Protein AF-A0A7X8VYB2-F1 (afdb_monomer_lite)

Structure (mmCIF, N/CA/C/O backbone):
data_AF-A0A7X8VYB2-F1
#
_entry.id   AF-A0A7X8VYB2-F1
#
loop_
_atom_site.group_PDB
_atom_site.id
_atom_site.type_symbol
_atom_site.label_atom_id
_atom_site.label_alt_id
_atom_site.label_comp_id
_atom_site.label_asym_id
_atom_site.label_entity_id
_atom_site.label_seq_id
_atom_site.pdbx_PDB_ins_code
_atom_site.Cartn_x
_atom_site.Cartn_y
_atom_site.Cartn_z
_atom_site.occupancy
_atom_site.B_iso_or_equiv
_atom_site.auth_seq_id
_atom_site.auth_comp_id
_atom_site.auth_asym_id
_atom_site.auth_atom_id
_atom_site.pdbx_PDB_model_num
ATOM 1 N N . MET A 1 1 ? -26.622 16.844 23.075 1.00 59.41 1 MET A N 1
ATOM 2 C CA . MET A 1 1 ? -26.307 16.110 21.830 1.00 59.41 1 MET A CA 1
ATOM 3 C C . MET A 1 1 ? -26.236 14.633 22.175 1.00 59.41 1 MET A 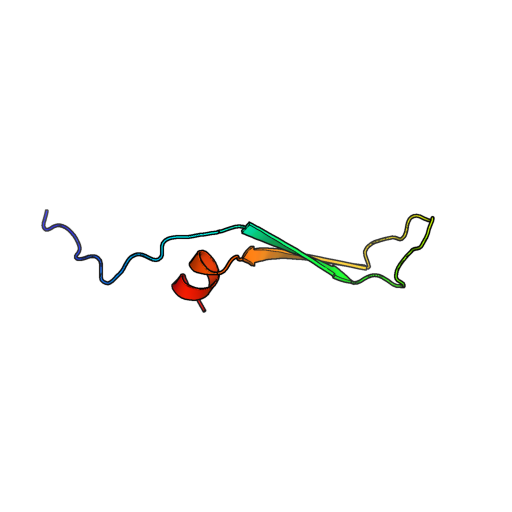C 1
ATOM 5 O O . MET A 1 1 ? -25.485 14.293 23.076 1.00 59.41 1 MET A O 1
ATOM 9 N N . SER A 1 2 ? -27.056 13.784 21.551 1.00 71.06 2 SER A N 1
ATOM 10 C CA . SER A 1 2 ? -26.956 12.330 21.744 1.00 71.06 2 SER A CA 1
ATOM 11 C C . SER A 1 2 ? -25.705 11.828 21.019 1.00 71.06 2 SER A C 1
ATOM 13 O O . SER A 1 2 ? -25.500 12.188 19.858 1.00 71.06 2 SER A O 1
ATOM 15 N N . ALA A 1 3 ? -24.841 11.074 21.700 1.00 78.44 3 ALA A N 1
ATOM 16 C CA . ALA A 1 3 ? -23.644 10.512 21.084 1.00 78.44 3 ALA A CA 1
ATOM 17 C C . ALA A 1 3 ? -24.053 9.481 20.021 1.00 78.44 3 ALA A C 1
ATOM 19 O O . ALA A 1 3 ? -24.902 8.625 20.277 1.00 78.44 3 ALA A O 1
ATOM 20 N N . LYS A 1 4 ? -23.469 9.565 18.819 1.00 83.19 4 LYS A N 1
ATOM 21 C CA . LYS A 1 4 ? -23.689 8.545 17.787 1.00 83.19 4 LYS A CA 1
ATOM 22 C C . LYS A 1 4 ? -23.170 7.201 18.296 1.00 83.19 4 LYS A C 1
ATOM 24 O O . LYS A 1 4 ? -22.070 7.126 18.840 1.00 83.19 4 LYS A O 1
ATOM 29 N N . LYS A 1 5 ? -23.971 6.152 18.115 1.00 92.38 5 LYS A N 1
ATOM 30 C CA . LYS A 1 5 ? -23.580 4.780 18.438 1.00 92.38 5 LYS A CA 1
ATOM 31 C C . LYS A 1 5 ? -22.537 4.322 17.413 1.00 92.38 5 LYS A C 1
ATOM 33 O O . LYS A 1 5 ? -22.734 4.534 16.222 1.00 92.38 5 LYS A O 1
ATOM 38 N N . ILE A 1 6 ? -21.429 3.759 17.884 1.00 92.50 6 ILE A N 1
ATOM 39 C CA . ILE A 1 6 ? -20.418 3.127 17.030 1.00 92.50 6 ILE A CA 1
ATOM 40 C C . ILE A 1 6 ? -20.831 1.665 16.850 1.00 92.50 6 ILE A C 1
ATOM 42 O O . ILE A 1 6 ? -21.036 0.976 17.850 1.00 92.50 6 ILE A O 1
ATOM 46 N N . ASP A 1 7 ? -20.967 1.208 15.603 1.00 93.12 7 ASP A N 1
ATOM 47 C CA . ASP A 1 7 ? -21.373 -0.172 15.300 1.00 93.12 7 ASP A CA 1
ATOM 48 C C . ASP A 1 7 ? -20.228 -1.165 15.528 1.00 93.12 7 ASP A C 1
ATOM 50 O O . ASP A 1 7 ? -20.424 -2.206 16.153 1.00 93.12 7 ASP A O 1
ATOM 54 N N . PHE A 1 8 ? -19.016 -0.823 15.084 1.00 93.88 8 PHE A N 1
ATOM 55 C CA . PHE A 1 8 ? -17.798 -1.577 15.373 1.00 93.88 8 PHE A CA 1
ATOM 56 C C . PHE A 1 8 ? -16.545 -0.709 15.205 1.00 93.88 8 PHE A C 1
ATOM 58 O O . PHE A 1 8 ? -16.587 0.387 14.644 1.00 93.88 8 PHE A O 1
ATOM 65 N N . VAL A 1 9 ? -15.419 -1.225 15.697 1.00 94.38 9 VAL A N 1
ATOM 66 C CA . VAL A 1 9 ? -14.081 -0.668 15.487 1.00 94.38 9 VAL A CA 1
ATOM 67 C C . VAL A 1 9 ? -13.188 -1.798 14.993 1.00 94.38 9 VAL A C 1
ATOM 69 O O . VAL A 1 9 ? -13.077 -2.826 15.657 1.00 94.38 9 VAL A O 1
ATOM 72 N N . SER A 1 10 ? -12.550 -1.604 13.840 1.00 96.31 10 SER A N 1
ATOM 73 C CA . SER A 1 10 ? -11.473 -2.483 13.380 1.00 96.31 10 SER A CA 1
ATOM 74 C C . SER A 1 10 ? -10.144 -2.014 13.969 1.00 96.31 10 SER A C 1
ATOM 76 O O . SER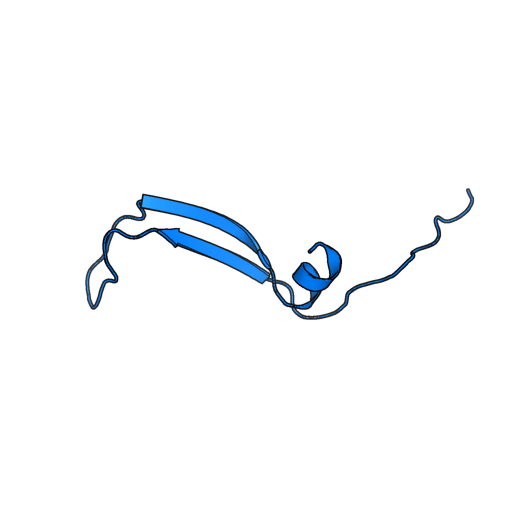 A 1 10 ? -9.825 -0.826 13.905 1.00 96.31 10 SER A O 1
ATOM 78 N N . LEU A 1 11 ? -9.375 -2.933 14.554 1.00 96.12 11 LEU A N 1
ATOM 79 C CA . LEU A 1 11 ? -8.089 -2.639 15.184 1.00 96.12 11 LEU A CA 1
ATOM 80 C C . LEU A 1 11 ? -7.027 -3.623 14.700 1.00 96.12 11 LEU A C 1
ATOM 82 O O . LEU A 1 11 ? -7.222 -4.835 14.748 1.00 96.12 11 LEU A O 1
ATOM 86 N N . GLY A 1 12 ? -5.879 -3.099 14.284 1.00 96.12 12 GLY A N 1
ATOM 87 C CA . GLY A 1 12 ? -4.739 -3.903 13.867 1.00 96.12 12 GLY A CA 1
ATOM 88 C C . GLY A 1 12 ? -3.865 -3.159 12.869 1.00 96.12 12 GLY A C 1
ATOM 89 O O . GLY A 1 12 ? -3.857 -1.931 12.831 1.00 96.12 12 GLY A O 1
ATOM 90 N N . PHE A 1 13 ? -3.104 -3.915 12.082 1.00 97.19 13 PHE A N 1
ATOM 91 C CA . PHE A 1 13 ? -2.149 -3.344 11.142 1.00 97.19 13 PHE A CA 1
ATOM 92 C C . PHE A 1 13 ? -2.853 -2.630 9.983 1.00 97.19 13 PHE A C 1
ATOM 94 O O . PHE A 1 13 ? -3.706 -3.214 9.306 1.00 97.19 13 PHE A O 1
ATOM 101 N N . CYS A 1 14 ? -2.431 -1.390 9.753 1.00 96.75 14 CYS A N 1
ATOM 102 C CA . CYS A 1 14 ? -2.823 -0.552 8.629 1.00 96.75 14 CYS A CA 1
ATOM 103 C C . CYS A 1 14 ? -1.561 -0.125 7.881 1.00 96.75 14 CYS A C 1
ATOM 105 O O . CYS A 1 14 ? -0.542 0.196 8.501 1.00 96.75 14 CYS A O 1
ATOM 107 N N . CYS A 1 15 ? -1.638 -0.083 6.561 1.00 96.25 15 CYS A N 1
ATOM 108 C CA . CYS A 1 15 ? -0.562 0.382 5.701 1.00 96.25 15 CYS A CA 1
ATOM 109 C C . CYS A 1 15 ? -1.110 1.145 4.498 1.00 96.25 15 CYS A C 1
ATOM 111 O O . CYS A 1 15 ? -2.317 1.212 4.273 1.00 96.25 15 CYS A O 1
ATOM 113 N N . ASN A 1 16 ? -0.190 1.726 3.737 1.00 97.00 16 ASN A N 1
ATOM 114 C CA . ASN A 1 16 ? -0.459 2.156 2.378 1.00 97.00 16 ASN A CA 1
ATOM 115 C C . ASN A 1 16 ? 0.093 1.082 1.447 1.00 97.00 16 ASN A C 1
ATOM 117 O O . ASN A 1 16 ? 1.282 0.758 1.518 1.00 97.00 16 ASN A O 1
ATOM 121 N N . ASP A 1 17 ? -0.756 0.565 0.577 1.00 95.06 17 ASP A N 1
ATOM 122 C CA . ASP A 1 17 ? -0.355 -0.368 -0.459 1.00 95.06 17 ASP A CA 1
ATOM 123 C C . ASP A 1 17 ? 0.076 0.438 -1.684 1.00 95.06 17 ASP A C 1
ATOM 125 O O . ASP A 1 17 ? -0.685 1.247 -2.222 1.00 95.06 17 ASP A O 1
ATOM 129 N N . TYR A 1 18 ? 1.319 0.220 -2.109 1.00 96.88 18 TYR A N 1
ATOM 130 C CA . TYR A 1 18 ? 1.903 0.830 -3.300 1.00 96.88 18 TYR A CA 1
ATOM 131 C C . TYR A 1 18 ? 1.907 -0.210 -4.414 1.00 96.88 18 TYR A C 1
ATOM 133 O O . TYR A 1 18 ? 2.687 -1.163 -4.378 1.00 96.88 18 TYR A O 1
ATOM 141 N N . LEU A 1 19 ? 1.041 -0.023 -5.405 1.00 96.75 19 LEU A N 1
ATOM 142 C CA . LEU A 1 19 ? 0.966 -0.887 -6.574 1.00 96.75 19 LEU A CA 1
ATOM 143 C C . LEU A 1 19 ? 1.549 -0.154 -7.782 1.00 96.75 19 LEU A C 1
ATOM 145 O O . LEU A 1 19 ? 1.134 0.961 -8.097 1.00 96.75 19 LEU A O 1
ATOM 149 N N . SER A 1 20 ? 2.503 -0.785 -8.464 1.00 97.06 20 SER A N 1
ATOM 150 C CA . SER A 1 20 ? 3.137 -0.222 -9.656 1.00 97.06 20 SER A CA 1
ATOM 151 C C . SER A 1 20 ? 3.142 -1.227 -10.795 1.00 97.06 20 SER A C 1
ATOM 153 O O . SER A 1 20 ? 3.553 -2.374 -10.612 1.00 97.06 20 SER A O 1
ATOM 155 N N . VAL A 1 21 ? 2.746 -0.776 -11.985 1.00 97.88 21 VAL A N 1
ATOM 156 C CA . VAL A 1 21 ? 2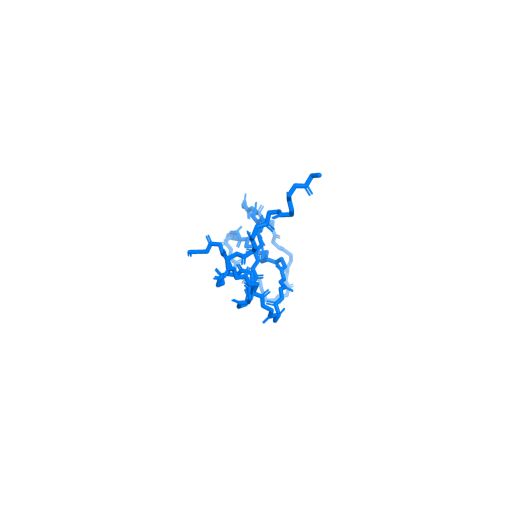.912 -1.543 -13.224 1.00 97.88 21 VAL A CA 1
ATOM 157 C C . VAL A 1 21 ? 4.251 -1.161 -13.841 1.00 97.88 21 VAL A C 1
ATOM 159 O O . VAL A 1 21 ? 4.533 0.018 -14.070 1.00 97.88 21 VAL A O 1
ATOM 162 N N . LEU A 1 22 ? 5.089 -2.164 -14.097 1.00 98.00 22 LEU A N 1
ATOM 163 C CA . LEU A 1 22 ? 6.421 -2.008 -14.677 1.00 98.00 22 LEU A CA 1
ATOM 164 C C . LEU A 1 22 ? 6.478 -2.706 -16.042 1.00 98.00 22 LEU A C 1
ATOM 166 O O . LEU A 1 22 ? 5.799 -3.717 -16.226 1.00 98.00 22 LEU A O 1
ATOM 170 N N . PRO A 1 23 ? 7.313 -2.233 -16.985 1.00 97.38 23 PRO A N 1
ATOM 171 C CA . PRO A 1 23 ? 7.505 -2.929 -18.258 1.00 97.38 23 PRO A CA 1
ATOM 172 C C . PRO A 1 23 ? 8.195 -4.294 -18.074 1.00 97.38 23 PRO A C 1
ATOM 174 O O . PRO A 1 23 ? 8.001 -5.203 -18.875 1.00 97.38 23 PRO A O 1
ATOM 177 N N . SER A 1 24 ? 9.007 -4.437 -17.024 1.00 96.75 24 SER A N 1
ATOM 178 C CA . SER A 1 24 ? 9.666 -5.673 -16.597 1.00 96.75 24 SER A CA 1
ATOM 179 C C . SER A 1 24 ? 10.116 -5.548 -15.136 1.00 96.75 24 SER A C 1
ATOM 181 O O . SER A 1 24 ? 10.203 -4.440 -14.601 1.00 96.75 24 SER A O 1
ATOM 183 N N . ILE A 1 25 ? 10.409 -6.676 -14.479 1.00 95.88 25 ILE A N 1
ATOM 184 C CA . ILE A 1 25 ? 11.002 -6.683 -13.134 1.00 95.88 25 ILE A CA 1
ATOM 185 C C . ILE A 1 25 ? 12.523 -6.500 -13.263 1.00 95.88 25 ILE A C 1
ATOM 187 O O . ILE A 1 25 ? 13.176 -7.352 -13.873 1.00 95.88 25 ILE A O 1
ATOM 191 N N . PRO A 1 26 ? 13.108 -5.411 -12.732 1.00 95.12 26 PRO A N 1
ATOM 192 C CA . PRO A 1 26 ? 14.545 -5.188 -12.826 1.00 95.12 26 PRO A CA 1
ATOM 193 C C . PRO A 1 26 ? 15.332 -6.094 -11.873 1.00 95.12 26 PRO A C 1
ATOM 195 O O . PRO A 1 26 ? 14.902 -6.338 -10.749 1.00 95.12 26 PRO A O 1
ATOM 198 N N . TYR A 1 27 ? 16.527 -6.519 -12.297 1.00 94.50 27 TYR A N 1
ATOM 199 C CA . TYR A 1 27 ? 17.518 -7.150 -11.415 1.00 94.50 27 TYR A CA 1
ATOM 200 C C . TYR A 1 27 ? 18.496 -6.119 -10.836 1.00 94.50 27 TYR A C 1
ATOM 202 O O . TYR A 1 27 ? 18.510 -5.902 -9.632 1.00 94.50 27 TYR A O 1
ATOM 210 N N . ASP A 1 28 ? 19.279 -5.456 -11.694 1.00 95.88 28 ASP A N 1
ATOM 211 C CA . ASP A 1 28 ? 20.276 -4.443 -11.295 1.00 95.88 28 ASP A CA 1
ATOM 212 C C 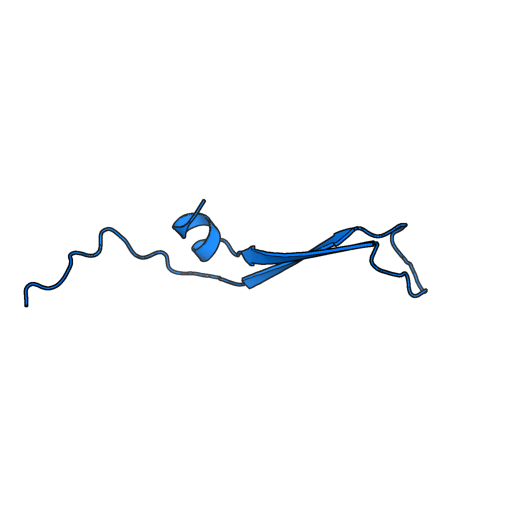. ASP A 1 28 ? 20.229 -3.216 -12.223 1.00 95.88 28 ASP A C 1
ATOM 214 O O . ASP A 1 28 ? 21.224 -2.708 -12.731 1.00 95.88 28 ASP A O 1
ATOM 218 N N . SER A 1 29 ? 19.014 -2.780 -12.551 1.00 96.38 29 SER A N 1
ATOM 219 C CA . SER A 1 29 ? 18.792 -1.579 -13.356 1.00 96.38 29 SER A CA 1
ATOM 220 C C . SER A 1 29 ? 17.561 -0.831 -12.868 1.00 96.38 29 SER A C 1
ATOM 222 O O . SER A 1 29 ? 16.717 -1.372 -12.157 1.00 96.38 29 SER A O 1
ATOM 224 N N . LYS A 1 30 ? 17.459 0.4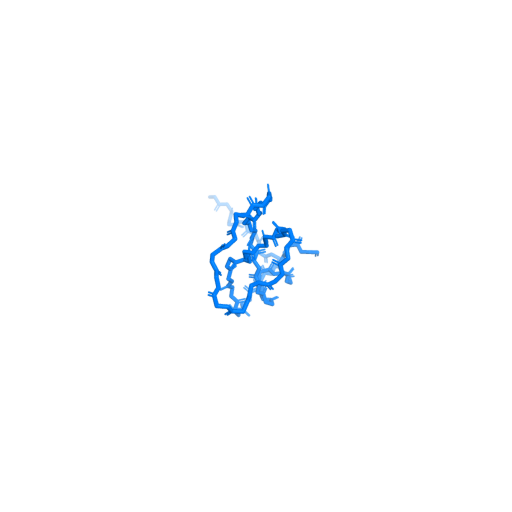45 -13.230 1.00 96.88 30 LYS A N 1
ATOM 225 C CA . LYS A 1 30 ? 16.255 1.231 -12.962 1.00 96.88 30 LYS A CA 1
ATOM 226 C C . LYS A 1 30 ? 15.289 1.057 -14.128 1.00 96.88 30 LYS A C 1
ATOM 228 O O . LYS A 1 30 ? 15.707 1.105 -15.281 1.00 96.88 30 LYS A O 1
ATOM 233 N N . VAL A 1 31 ? 14.004 0.920 -13.820 1.00 97.31 31 VAL A N 1
ATOM 234 C CA . VAL A 1 31 ? 12.918 0.954 -14.808 1.00 97.31 31 VAL A CA 1
ATOM 235 C C . VAL A 1 31 ? 11.952 2.080 -14.473 1.00 97.31 31 VAL A C 1
ATOM 237 O O . VAL A 1 31 ? 11.804 2.466 -13.313 1.00 97.31 31 VAL A O 1
ATOM 240 N N . GLN A 1 32 ? 11.302 2.618 -15.499 1.00 97.25 32 GLN A N 1
ATOM 241 C CA . GLN A 1 32 ? 10.249 3.609 -15.329 1.00 97.25 32 GLN A CA 1
ATOM 242 C C . GLN A 1 32 ? 8.936 2.911 -14.952 1.00 97.25 32 GLN A C 1
ATOM 244 O O . GLN A 1 32 ? 8.555 1.922 -15.577 1.00 97.25 32 GLN A O 1
ATOM 249 N N . MET A 1 33 ? 8.239 3.440 -13.943 1.00 97.50 33 MET A N 1
ATOM 250 C CA . MET A 1 33 ? 6.867 3.030 -13.635 1.00 97.50 33 MET A CA 1
ATOM 251 C C . MET A 1 33 ? 5.934 3.478 -14.763 1.00 97.50 33 MET A C 1
ATOM 253 O O . MET A 1 33 ? 5.977 4.642 -15.164 1.00 97.50 33 MET A O 1
ATOM 257 N N . LEU A 1 34 ? 5.112 2.559 -15.271 1.00 98.19 34 LEU A N 1
ATOM 258 C CA . LEU A 1 3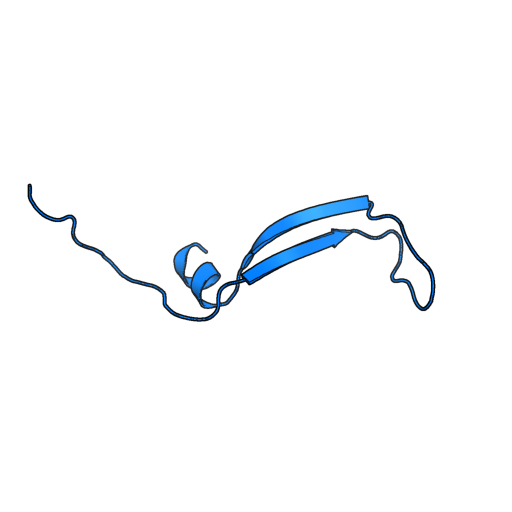4 ? 4.094 2.860 -16.283 1.00 98.19 34 LEU A CA 1
ATOM 259 C C . LEU A 1 34 ? 2.843 3.429 -15.620 1.00 98.19 34 LEU A C 1
ATOM 261 O O . LEU A 1 34 ? 2.308 4.444 -16.054 1.00 98.19 34 LEU A O 1
ATOM 265 N N . GLU A 1 35 ? 2.427 2.791 -14.529 1.00 98.19 35 GLU A N 1
ATOM 266 C CA . GLU A 1 35 ? 1.278 3.187 -13.725 1.00 98.19 35 GLU A CA 1
ATOM 267 C C . GLU A 1 35 ? 1.615 3.031 -12.246 1.00 98.19 35 GLU A C 1
ATOM 269 O O . GLU A 1 35 ? 2.424 2.178 -11.863 1.00 98.19 35 GLU A O 1
ATOM 274 N N . HIS A 1 36 ? 0.987 3.862 -11.418 1.00 97.50 36 HIS A N 1
ATOM 275 C CA . HIS A 1 36 ? 1.173 3.845 -9.978 1.00 97.50 36 HIS A CA 1
ATOM 276 C C . HIS A 1 36 ? -0.142 4.147 -9.259 1.00 97.50 36 HIS A C 1
ATOM 278 O O . HIS A 1 36 ? -0.811 5.133 -9.572 1.00 97.50 36 HIS A O 1
ATOM 284 N N . LEU A 1 37 ? -0.485 3.315 -8.280 1.00 97.81 37 LEU A N 1
ATOM 285 C CA . LEU A 1 37 ? -1.663 3.460 -7.437 1.00 97.81 37 LEU A CA 1
ATOM 286 C C . LEU A 1 37 ? -1.257 3.336 -5.967 1.00 97.81 37 LEU A C 1
ATOM 288 O O . LEU A 1 37 ? -0.584 2.382 -5.578 1.00 97.81 37 LEU A O 1
ATOM 292 N N . ILE A 1 38 ? -1.717 4.289 -5.158 1.00 97.19 38 ILE A N 1
ATOM 293 C CA . ILE A 1 38 ? -1.592 4.262 -3.700 1.00 97.19 38 ILE A CA 1
ATOM 294 C C . ILE A 1 38 ? -2.989 4.057 -3.127 1.00 97.19 38 ILE A C 1
ATOM 296 O O . ILE A 1 38 ? -3.904 4.818 -3.452 1.00 97.19 38 ILE A O 1
ATOM 300 N N . GLN A 1 39 ? -3.153 3.055 -2.271 1.00 95.69 39 GLN A N 1
ATOM 301 C CA . GLN A 1 39 ? -4.422 2.774 -1.601 1.00 95.69 39 GLN A CA 1
ATOM 302 C C . GLN A 1 39 ? -4.210 2.421 -0.128 1.00 95.69 39 GLN A C 1
ATOM 304 O O . GLN A 1 39 ? -3.114 2.039 0.277 1.00 95.69 39 GLN A O 1
ATOM 309 N N . GLY A 1 40 ? -5.257 2.575 0.680 1.00 94.69 40 GLY A N 1
ATOM 310 C CA . GLY A 1 40 ? -5.241 2.110 2.065 1.00 94.69 40 GLY A CA 1
ATOM 311 C C . GLY A 1 40 ? -5.310 0.587 2.111 1.00 94.69 40 GLY A C 1
ATOM 312 O O . GLY A 1 40 ? -6.136 -0.010 1.424 1.00 94.69 40 GLY A O 1
ATOM 313 N N . GLY A 1 41 ? -4.462 -0.022 2.930 1.00 95.62 41 GLY A N 1
ATOM 314 C CA . GLY A 1 41 ? -4.343 -1.467 3.057 1.00 95.62 41 GLY A CA 1
ATOM 315 C C . GLY A 1 41 ? -4.018 -1.914 4.477 1.00 95.62 41 GLY A C 1
ATOM 316 O O . GLY A 1 41 ? -4.065 -1.147 5.444 1.00 95.62 41 GLY A O 1
ATOM 317 N N . GLY A 1 42 ? -3.668 -3.188 4.594 1.00 96.06 42 GLY A N 1
ATOM 318 C CA . GLY A 1 42 ? -3.408 -3.855 5.864 1.00 96.06 42 GLY A CA 1
ATOM 319 C C . GLY A 1 42 ? -4.669 -4.517 6.432 1.00 96.06 42 GLY A C 1
ATOM 320 O O . GLY A 1 42 ? -5.770 -3.996 6.246 1.00 96.06 42 GLY A O 1
ATOM 321 N N . PRO A 1 43 ? -4.545 -5.657 7.142 1.00 96.62 43 PRO A N 1
ATOM 322 C CA . PRO A 1 43 ? -5.691 -6.485 7.518 1.00 96.62 43 PRO A CA 1
ATOM 323 C C . PRO A 1 43 ? -6.808 -5.739 8.248 1.00 96.62 43 PRO A C 1
ATOM 325 O O . PRO A 1 43 ? -7.980 -6.004 7.995 1.00 96.62 43 PRO A O 1
ATOM 328 N N . ALA A 1 44 ? -6.466 -4.795 9.130 1.00 97.19 44 ALA A N 1
ATOM 329 C CA . ALA A 1 44 ? -7.469 -4.045 9.876 1.00 97.19 44 ALA A CA 1
ATOM 330 C C . ALA A 1 44 ? -8.174 -3.001 9.006 1.00 97.19 44 ALA A C 1
ATOM 332 O O . ALA A 1 44 ? -9.397 -2.884 9.083 1.00 97.19 44 ALA A O 1
ATOM 333 N N . ALA A 1 45 ? -7.436 -2.270 8.164 1.00 95.75 45 ALA A N 1
ATOM 334 C CA . ALA A 1 45 ? -8.045 -1.314 7.245 1.00 95.75 45 ALA A CA 1
ATOM 335 C C . ALA A 1 45 ? -8.925 -2.039 6.223 1.00 95.75 45 ALA A C 1
ATOM 337 O O . ALA A 1 45 ? -10.078 -1.658 6.050 1.00 95.75 45 ALA A O 1
ATOM 338 N N . THR A 1 46 ? -8.430 -3.131 5.631 1.00 95.50 46 THR A N 1
ATOM 339 C CA . THR A 1 46 ? -9.199 -3.970 4.705 1.00 95.50 46 THR A CA 1
ATOM 340 C C . THR A 1 46 ? -10.465 -4.503 5.373 1.00 95.50 46 THR A C 1
ATOM 342 O O . THR A 1 46 ? -11.545 -4.313 4.832 1.00 95.50 46 THR A O 1
ATOM 345 N N . ALA A 1 47 ? -10.381 -5.071 6.581 1.00 95.12 47 ALA A N 1
ATOM 346 C CA . ALA A 1 47 ? -11.560 -5.561 7.303 1.00 95.12 47 ALA A CA 1
ATOM 347 C C . ALA A 1 47 ? -12.576 -4.461 7.672 1.00 95.12 47 ALA A C 1
ATOM 349 O O . ALA A 1 47 ? -13.726 -4.770 7.967 1.00 95.12 47 ALA A O 1
ATOM 350 N N . ALA A 1 48 ? -12.163 -3.190 7.694 1.00 95.06 48 ALA A N 1
ATOM 351 C CA . ALA A 1 48 ? -13.044 -2.071 8.010 1.00 95.06 48 ALA A CA 1
ATOM 352 C C . ALA A 1 48 ? -13.836 -1.544 6.804 1.00 95.06 48 ALA A C 1
ATOM 354 O O . ALA A 1 48 ? -14.875 -0.919 7.016 1.00 95.06 48 ALA A O 1
ATOM 355 N N . VAL A 1 49 ? -13.332 -1.725 5.576 1.00 92.06 49 VAL A N 1
ATOM 356 C CA . VAL A 1 49 ? -13.859 -1.033 4.380 1.00 92.06 49 VAL A CA 1
ATOM 357 C C . VAL A 1 49 ? -14.164 -1.936 3.182 1.00 92.06 49 VAL A C 1
ATOM 359 O O . VAL A 1 49 ? -14.812 -1.451 2.255 1.00 92.06 49 VAL A O 1
ATOM 362 N N . ALA A 1 50 ? -13.673 -3.181 3.163 1.00 80.75 50 ALA A N 1
ATOM 363 C CA . ALA A 1 50 ? -13.840 -4.122 2.050 1.00 80.75 50 ALA A CA 1
ATOM 364 C C . ALA A 1 50 ? -15.171 -4.886 2.088 1.00 80.75 50 ALA A C 1
ATOM 366 O O . ALA A 1 50 ? -15.704 -5.114 3.198 1.00 80.75 50 ALA A O 1
#

Sequence (50 aa):
MSAKKIDFVSLGFCCNDYLSVLPSIPYDSKVQMLEHLIQGGGPAATAAVA

Foldseek 3Di:
DDDDDDPDAQDDDKDKDKDFDWPDDDDPDDTDTPDIDIDIDDPRRVVVPD

Secondary structure (DSSP, 8-state):
-PPPPP-----S--EEEEEEE-SS--SSS----SEEEEEEESHHHHHHH-

pLDDT: mean 93.91, std 7.14, range [59.41, 98.19]

Radius of gyration: 17.97 Å; chains: 1; bounding box: 47×23×40 Å